Protein AF-M8C7V4-F1 (afdb_monomer_lite)

Secondary structure (DSSP, 8-state):
-PPPPTT--------SS-TTT------TT-HHHHHTT-EEE-TTSTT---EEEPPEEEEEETTEEEEEEEPPTT--SS-SHHHHHTT-

InterPro domains:
  IPR013740 Redoxin [PF08534] (17-85)
  IPR036249 Thioredoxin-like superfamily [SSF52833] (22-88)
  IPR037944 Peroxiredoxin-5-like [PTHR10430] (19-88)

pLDDT: mean 80.71, std 21.57, range [30.56, 96.56]

Radius of gyration: 14.31 Å; chains: 1; bounding box: 30×34×37 Å

Foldseek 3Di:
DDDDDPWDDDAADDDDDDPDPGDHDDPPVCPVQVVVVQWDACCPPPVRPGIDGFQWAFDDTRNRTPDIGGDDDPDDDQRDPVNVVVVD

Structure (mmCIF, N/CA/C/O backbone):
data_AF-M8C7V4-F1
#
_entry.id   AF-M8C7V4-F1
#
loop_
_atom_site.group_PDB
_atom_site.id
_atom_site.type_symbol
_atom_site.label_atom_id
_atom_site.label_alt_id
_atom_site.label_comp_id
_atom_site.label_asym_id
_atom_site.label_entity_id
_atom_site.label_seq_id
_atom_site.pdbx_PDB_ins_code
_atom_site.Cartn_x
_atom_site.Cartn_y
_atom_site.Cartn_z
_atom_site.occupancy
_atom_site.B_iso_or_equiv
_atom_site.auth_seq_id
_atom_site.auth_comp_id
_atom_site.auth_asym_id
_atom_site.auth_atom_id
_atom_site.pdbx_PDB_model_num
ATOM 1 N N . MET A 1 1 ? 8.032 -22.589 12.323 1.00 43.19 1 MET A N 1
ATOM 2 C CA . MET A 1 1 ? 6.948 -21.877 11.616 1.00 43.19 1 MET A CA 1
ATOM 3 C C . MET A 1 1 ? 5.820 -21.695 12.620 1.00 43.19 1 MET A C 1
ATOM 5 O O . MET A 1 1 ? 5.114 -22.656 12.887 1.00 43.19 1 MET A O 1
ATOM 9 N N . ALA A 1 2 ? 5.755 -20.549 13.302 1.00 40.53 2 ALA A N 1
ATOM 10 C CA . ALA A 1 2 ? 4.708 -20.297 14.293 1.00 40.53 2 ALA A CA 1
ATOM 11 C C . ALA A 1 2 ? 3.451 -19.812 13.564 1.00 40.53 2 ALA A C 1
ATOM 13 O O . ALA A 1 2 ? 3.517 -18.858 12.792 1.00 40.53 2 ALA A O 1
ATOM 14 N N . HIS A 1 3 ? 2.340 -20.513 13.766 1.00 37.56 3 HIS A N 1
ATOM 15 C CA . HIS A 1 3 ? 1.041 -20.148 13.217 1.00 37.56 3 HIS A CA 1
ATOM 16 C C . HIS A 1 3 ? 0.497 -18.937 13.998 1.00 37.56 3 HIS A C 1
ATOM 18 O O . HIS A 1 3 ? 0.446 -19.013 15.229 1.00 37.56 3 HIS A O 1
ATOM 24 N N . PRO A 1 4 ? 0.147 -17.813 13.347 1.00 49.91 4 PRO A N 1
ATOM 25 C CA . PRO A 1 4 ? -0.460 -16.682 14.040 1.00 49.91 4 PRO A CA 1
ATOM 26 C C . PRO A 1 4 ? -1.900 -17.015 14.460 1.00 49.91 4 PRO A C 1
ATOM 28 O O . PRO A 1 4 ? -2.593 -17.779 13.790 1.00 49.91 4 PRO A O 1
ATOM 31 N N . ALA A 1 5 ? -2.341 -16.457 15.590 1.00 43.94 5 ALA A N 1
ATOM 32 C CA . ALA A 1 5 ? -3.707 -16.616 16.080 1.00 43.94 5 ALA A CA 1
ATOM 33 C C . ALA A 1 5 ? -4.720 -15.883 15.166 1.00 43.94 5 ALA A C 1
ATOM 35 O O . ALA A 1 5 ? -4.373 -14.839 14.604 1.00 43.94 5 ALA A O 1
ATOM 36 N N . PRO A 1 6 ? -5.964 -16.383 15.028 1.00 46.62 6 PRO A N 1
ATOM 37 C CA . PRO A 1 6 ? -6.997 -15.738 14.216 1.00 46.62 6 PRO A CA 1
ATOM 38 C C . PRO A 1 6 ? -7.357 -14.346 14.765 1.00 46.62 6 PRO A C 1
ATOM 40 O O . PRO A 1 6 ? -7.610 -14.215 15.962 1.00 46.62 6 PRO A O 1
ATOM 43 N N . GLY A 1 7 ? -7.400 -13.322 13.901 1.00 57.84 7 GLY A N 1
ATOM 44 C CA . GLY A 1 7 ? -7.943 -11.989 14.225 1.00 57.84 7 GLY A CA 1
ATOM 45 C C . GLY A 1 7 ? -6.940 -10.847 14.458 1.00 57.84 7 GLY A C 1
ATOM 46 O O . GLY A 1 7 ? -7.354 -9.762 14.853 1.00 57.84 7 GLY A O 1
ATOM 47 N N . ALA A 1 8 ? -5.637 -11.037 14.223 1.00 44.00 8 ALA A N 1
ATOM 48 C CA . ALA A 1 8 ? -4.662 -9.944 14.322 1.00 44.00 8 ALA A CA 1
ATOM 49 C C . ALA A 1 8 ? -4.501 -9.195 12.978 1.00 44.00 8 ALA A C 1
ATOM 51 O O . ALA A 1 8 ? -4.286 -9.853 11.954 1.00 44.00 8 ALA A O 1
ATOM 52 N N . PRO A 1 9 ? -4.550 -7.847 12.949 1.00 37.75 9 PRO A N 1
ATOM 53 C CA . PRO A 1 9 ? -4.332 -7.079 11.728 1.00 37.75 9 PRO A CA 1
ATOM 54 C C . PRO A 1 9 ? -2.895 -7.262 11.224 1.00 37.75 9 PRO A C 1
ATOM 56 O O . PRO A 1 9 ? -1.915 -7.138 11.962 1.00 37.75 9 PRO A O 1
ATOM 59 N N . LEU A 1 10 ? -2.785 -7.599 9.942 1.00 41.28 10 LEU A N 1
ATOM 60 C CA . LEU A 1 10 ? -1.546 -7.942 9.263 1.00 41.28 10 LEU A CA 1
ATOM 61 C C . LEU A 1 10 ? -0.867 -6.657 8.743 1.00 41.28 10 LEU A C 1
ATOM 63 O O . LEU A 1 10 ? -1.342 -6.063 7.780 1.00 41.28 10 LEU A O 1
ATOM 67 N N . VAL A 1 11 ? 0.242 -6.224 9.351 1.00 41.78 11 VAL A N 1
ATOM 68 C CA . VAL A 1 11 ? 1.073 -5.108 8.848 1.00 41.78 11 VAL A CA 1
ATOM 69 C C . VAL A 1 11 ? 2.422 -5.664 8.380 1.00 41.78 11 VAL A C 1
ATOM 71 O O . VAL A 1 11 ? 3.014 -6.496 9.061 1.00 41.78 11 VAL A O 1
ATOM 74 N N . VAL A 1 12 ? 2.872 -5.258 7.186 1.00 35.38 12 VAL A N 1
ATOM 75 C CA . VAL A 1 12 ? 4.016 -5.801 6.426 1.00 35.38 12 VAL A CA 1
ATOM 76 C C . VAL A 1 12 ? 5.051 -4.680 6.210 1.00 35.38 12 VAL A C 1
ATOM 78 O O . VAL A 1 12 ? 4.753 -3.706 5.532 1.00 35.38 12 VAL A O 1
ATOM 81 N N . SER A 1 13 ? 6.281 -4.787 6.723 1.00 30.56 13 SER A N 1
ATOM 82 C CA . SER A 1 13 ? 7.474 -4.087 6.181 1.00 30.56 13 SER A CA 1
ATOM 83 C C . SER A 1 13 ? 8.748 -4.821 6.628 1.00 30.56 13 SER A C 1
ATOM 85 O O . SER A 1 13 ? 8.631 -5.745 7.405 1.00 30.56 13 SER A O 1
ATOM 87 N N . THR A 1 14 ? 9.956 -4.534 6.130 1.00 30.56 14 THR A N 1
ATOM 88 C CA . THR A 1 14 ? 11.196 -5.272 6.483 1.00 30.56 14 THR A CA 1
ATOM 89 C C . THR A 1 14 ? 12.326 -4.297 6.837 1.00 30.56 14 THR A C 1
ATOM 91 O O . THR A 1 14 ? 12.846 -3.646 5.939 1.00 30.56 14 THR A O 1
ATOM 94 N N . LEU A 1 15 ? 12.730 -4.219 8.115 1.00 35.00 15 LEU A N 1
ATOM 95 C CA . LEU A 1 15 ? 14.102 -3.953 8.591 1.00 35.00 15 LEU A CA 1
ATOM 96 C C . LEU A 1 15 ? 14.197 -4.285 10.098 1.00 35.00 15 LEU A C 1
ATOM 98 O O . LEU A 1 15 ? 13.323 -3.919 10.876 1.00 35.00 15 LEU A O 1
ATOM 102 N N . MET A 1 16 ? 15.233 -5.023 10.504 1.00 44.31 16 MET A N 1
ATOM 103 C CA . MET A 1 16 ? 15.446 -5.539 11.865 1.00 44.31 16 MET A CA 1
ATOM 104 C C . MET A 1 16 ? 15.370 -4.471 12.982 1.00 44.31 16 MET A C 1
ATOM 106 O O . MET A 1 16 ? 15.995 -3.423 12.868 1.00 44.31 16 MET A O 1
ATOM 110 N N . ALA A 1 17 ? 14.728 -4.874 14.098 1.00 37.16 17 ALA A N 1
ATOM 111 C CA . ALA A 1 17 ? 14.785 -4.351 15.482 1.00 37.16 17 ALA A CA 1
ATOM 112 C C . ALA A 1 17 ? 13.632 -3.447 16.001 1.00 37.16 17 ALA A C 1
ATOM 114 O O . ALA A 1 17 ? 13.810 -2.245 16.125 1.00 37.16 17 ALA A O 1
ATOM 115 N N . TYR A 1 18 ? 12.490 -4.046 16.401 1.00 39.47 18 TYR A N 1
ATOM 116 C CA . TYR A 1 18 ? 11.857 -3.970 17.752 1.00 39.47 18 TYR A CA 1
ATOM 117 C C . TYR A 1 18 ? 10.532 -4.778 17.751 1.00 39.47 18 TYR A C 1
ATOM 119 O O . TYR A 1 18 ? 9.444 -4.264 17.494 1.00 39.47 18 TYR A O 1
ATOM 127 N N . GLN A 1 19 ? 10.611 -6.093 17.985 1.00 46.19 19 GLN A N 1
ATOM 128 C CA . GLN A 1 19 ? 9.492 -7.041 17.818 1.00 46.19 19 GLN A CA 1
ATOM 129 C C . GLN A 1 19 ? 8.445 -7.027 18.953 1.00 46.19 19 GLN A C 1
ATOM 131 O O . GLN A 1 19 ? 8.229 -8.039 19.617 1.00 46.19 19 GLN A O 1
ATOM 136 N N . LYS A 1 20 ? 7.765 -5.896 19.177 1.00 55.59 20 LYS A N 1
ATOM 137 C CA . LYS A 1 20 ? 6.510 -5.873 19.963 1.00 55.59 20 LYS A CA 1
ATOM 138 C C . LYS A 1 20 ? 5.389 -5.002 19.392 1.00 55.59 20 LYS A C 1
ATOM 140 O O . LYS A 1 20 ? 4.251 -5.213 19.785 1.00 55.59 20 LYS A O 1
ATOM 145 N N . VAL A 1 21 ? 5.679 -4.057 18.491 1.00 81.31 21 VAL A N 1
ATOM 146 C CA . VAL A 1 21 ? 4.680 -3.059 18.043 1.00 81.31 21 VAL A CA 1
ATOM 147 C C . VAL A 1 21 ? 4.359 -3.160 16.550 1.00 81.31 21 VAL A C 1
ATOM 149 O O . VAL A 1 21 ? 3.232 -2.894 16.154 1.00 81.31 21 VAL A O 1
ATOM 152 N N . VAL A 1 22 ? 5.314 -3.592 15.721 1.00 84.56 22 VAL A N 1
ATOM 153 C CA . VAL A 1 22 ? 5.122 -3.736 14.272 1.00 84.56 22 VAL A CA 1
ATOM 154 C C . VAL A 1 22 ? 5.588 -5.120 13.841 1.00 84.56 22 VAL A C 1
ATOM 156 O O . VAL A 1 22 ? 6.731 -5.508 14.100 1.00 84.56 22 VAL A O 1
ATOM 159 N N . LEU A 1 23 ? 4.692 -5.869 13.198 1.00 87.56 23 LEU A N 1
ATOM 160 C CA . LEU A 1 23 ? 5.047 -7.103 12.513 1.00 87.56 23 LEU A CA 1
ATOM 161 C C . LEU A 1 23 ? 5.654 -6.758 11.153 1.00 87.56 23 LEU A C 1
ATOM 163 O O . LEU A 1 23 ? 5.261 -5.804 10.488 1.00 87.56 23 LEU A O 1
ATOM 167 N N . LEU A 1 24 ? 6.660 -7.529 10.771 1.00 86.81 24 LEU A N 1
ATOM 168 C CA . LEU A 1 24 ? 7.374 -7.377 9.521 1.00 86.81 24 LEU A CA 1
ATOM 169 C C . LEU A 1 24 ? 7.099 -8.613 8.679 1.00 86.81 24 LEU A C 1
ATOM 171 O O . LEU A 1 24 ? 7.361 -9.730 9.122 1.00 86.81 24 LEU A O 1
ATOM 175 N N . LEU A 1 25 ? 6.545 -8.424 7.489 1.00 89.31 25 LEU A N 1
ATOM 176 C CA . LEU A 1 25 ? 6.122 -9.515 6.623 1.00 89.31 25 LEU A CA 1
ATOM 177 C C . LEU A 1 25 ? 6.786 -9.366 5.265 1.00 89.31 25 LEU A C 1
ATOM 179 O O . LEU A 1 25 ? 7.158 -8.269 4.848 1.00 89.31 25 LEU A O 1
ATOM 183 N N . SER A 1 26 ? 6.951 -10.499 4.601 1.00 93.44 26 SER A N 1
ATOM 184 C CA . SER A 1 26 ? 7.601 -10.584 3.304 1.00 93.44 26 SER A CA 1
ATOM 185 C C . SER A 1 26 ? 6.580 -10.984 2.248 1.00 93.44 26 SER A C 1
ATOM 187 O O . SER A 1 26 ? 5.858 -11.960 2.438 1.00 93.44 26 SER A O 1
ATOM 189 N N . ASP A 1 27 ? 6.566 -10.252 1.136 1.00 94.25 27 ASP A N 1
ATOM 190 C CA . ASP A 1 27 ? 5.865 -10.598 -0.107 1.00 94.25 27 ASP A CA 1
ATOM 191 C C . ASP A 1 27 ? 6.893 -10.744 -1.243 1.00 94.25 27 ASP A C 1
ATOM 193 O O . ASP A 1 27 ? 6.876 -10.027 -2.239 1.00 94.25 27 ASP A O 1
ATOM 197 N N . GLY A 1 28 ? 7.876 -11.632 -1.054 1.00 92.62 28 GLY A N 1
ATOM 198 C CA . GLY A 1 28 ? 9.010 -11.775 -1.978 1.00 92.62 28 GLY A CA 1
ATOM 199 C C . GLY A 1 28 ? 8.625 -12.219 -3.394 1.00 92.62 28 GLY A C 1
ATOM 200 O O . GLY A 1 28 ? 9.300 -11.848 -4.350 1.00 92.62 28 GLY A O 1
ATOM 201 N N . ASN A 1 29 ? 7.525 -12.965 -3.537 1.00 94.62 29 ASN A N 1
ATOM 202 C CA . ASN A 1 29 ? 6.991 -13.359 -4.843 1.00 94.62 29 ASN A CA 1
ATOM 203 C C . ASN A 1 29 ? 6.089 -12.277 -5.461 1.00 94.62 29 ASN A C 1
ATOM 205 O O . ASN A 1 29 ? 5.741 -12.390 -6.638 1.00 94.62 29 ASN A O 1
ATOM 209 N N . GLY A 1 30 ? 5.676 -11.259 -4.699 1.00 94.69 30 GLY A N 1
ATOM 210 C CA . GLY A 1 30 ? 4.719 -10.236 -5.128 1.00 94.69 30 GLY A CA 1
ATOM 211 C C . GLY A 1 30 ? 3.289 -10.756 -5.321 1.00 94.69 30 GLY A C 1
ATOM 212 O O . GLY A 1 30 ? 2.534 -10.167 -6.090 1.00 94.69 30 GLY A O 1
ATOM 213 N N . GLU A 1 31 ? 2.924 -11.889 -4.715 1.00 96.38 31 GLU A N 1
ATOM 214 C CA . GLU A 1 31 ? 1.601 -12.504 -4.900 1.00 96.38 31 GLU A CA 1
ATOM 215 C C . GLU A 1 31 ? 0.500 -11.664 -4.262 1.00 96.38 31 GLU A C 1
ATOM 217 O O . GLU A 1 31 ? -0.524 -11.424 -4.900 1.00 96.38 31 GLU A O 1
ATOM 222 N N . LEU A 1 32 ? 0.730 -11.167 -3.043 1.00 92.38 32 LEU A N 1
ATOM 223 C CA . LEU A 1 32 ? -0.225 -10.294 -2.366 1.00 92.38 32 LEU A CA 1
ATOM 224 C C . LEU A 1 32 ? -0.360 -8.969 -3.120 1.00 92.38 32 LEU A C 1
ATOM 226 O O . LEU A 1 3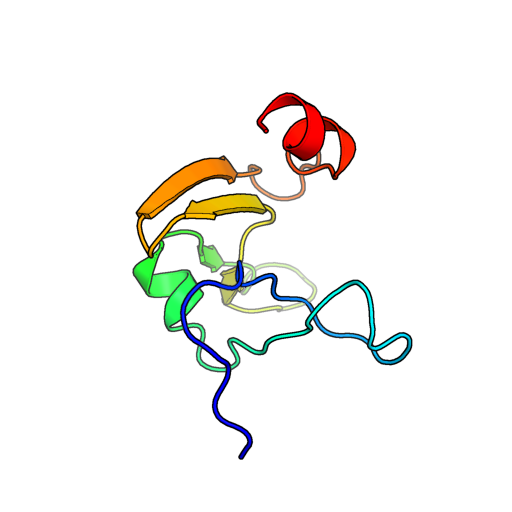2 ? -1.471 -8.526 -3.402 1.00 92.38 32 LEU A O 1
ATOM 230 N N . THR A 1 33 ? 0.774 -8.377 -3.494 1.00 95.62 33 THR A N 1
ATOM 231 C CA . THR A 1 33 ? 0.827 -7.122 -4.252 1.00 95.62 33 THR A CA 1
ATOM 232 C C . THR A 1 33 ? 0.031 -7.218 -5.561 1.00 95.62 33 THR A C 1
ATOM 234 O O . THR A 1 33 ? -0.792 -6.344 -5.842 1.00 95.62 33 THR A O 1
ATOM 237 N N . ARG A 1 34 ? 0.220 -8.305 -6.328 1.00 96.44 34 ARG A N 1
ATOM 238 C CA . ARG A 1 34 ? -0.545 -8.606 -7.551 1.00 96.44 34 ARG A CA 1
ATOM 239 C C . ARG A 1 34 ? -2.025 -8.820 -7.275 1.00 96.44 34 ARG A C 1
ATOM 241 O O . ARG A 1 34 ? -2.862 -8.232 -7.948 1.00 96.44 34 ARG A O 1
ATOM 248 N N . ALA A 1 35 ? -2.356 -9.645 -6.283 1.00 95.06 35 ALA A N 1
ATOM 249 C CA . ALA A 1 35 ? -3.744 -9.953 -5.945 1.00 95.06 35 ALA A CA 1
ATOM 250 C C . ALA A 1 35 ? -4.532 -8.701 -5.527 1.00 95.06 35 ALA A C 1
ATOM 252 O O . ALA A 1 35 ? -5.720 -8.593 -5.819 1.00 95.06 35 ALA A O 1
ATOM 253 N N . MET A 1 36 ? -3.865 -7.744 -4.880 1.00 93.25 36 MET A N 1
ATOM 254 C CA . MET A 1 36 ? -4.441 -6.453 -4.510 1.00 93.25 36 MET A CA 1
ATOM 255 C C . MET A 1 36 ? -4.472 -5.431 -5.660 1.00 93.25 36 MET A C 1
ATOM 257 O O . MET A 1 36 ? -5.123 -4.398 -5.519 1.00 93.25 36 MET A O 1
ATOM 261 N N . GLY A 1 37 ? -3.771 -5.676 -6.773 1.00 95.00 37 GLY A N 1
ATOM 262 C CA . GLY A 1 37 ? -3.675 -4.737 -7.894 1.00 95.00 37 GLY A CA 1
ATOM 263 C C . GLY A 1 37 ? -2.925 -3.442 -7.558 1.00 95.00 37 GLY A C 1
ATOM 264 O O . GLY A 1 37 ? -3.208 -2.396 -8.138 1.00 95.00 37 GLY A O 1
ATOM 265 N N . VAL A 1 38 ? -1.988 -3.487 -6.605 1.00 95.81 38 VAL A N 1
ATOM 266 C CA . VAL A 1 38 ? -1.239 -2.311 -6.105 1.00 95.81 38 VAL A CA 1
ATOM 267 C C . VAL A 1 38 ? 0.213 -2.292 -6.583 1.00 95.81 38 VAL A C 1
ATOM 269 O O . VAL A 1 38 ? 1.106 -1.765 -5.921 1.00 95.81 38 VAL A O 1
ATOM 272 N N . GLU A 1 39 ? 0.460 -2.889 -7.741 1.00 95.56 39 GLU A N 1
ATOM 273 C CA . GLU A 1 39 ? 1.777 -2.968 -8.360 1.00 95.56 39 GLU A CA 1
ATOM 274 C C . GLU A 1 39 ? 2.257 -1.605 -8.876 1.00 95.56 39 GLU A C 1
ATOM 276 O O . GLU A 1 39 ? 1.483 -0.749 -9.307 1.00 95.56 39 GLU A O 1
ATOM 281 N N . LEU A 1 40 ? 3.572 -1.422 -8.857 1.00 94.06 40 LEU A N 1
ATOM 282 C CA . LEU A 1 40 ? 4.286 -0.315 -9.470 1.00 94.06 40 LEU A CA 1
ATOM 283 C C . LEU A 1 40 ? 5.496 -0.874 -10.211 1.00 94.06 40 LEU A C 1
ATOM 285 O O . LEU A 1 40 ? 6.423 -1.395 -9.586 1.00 94.06 40 LEU A O 1
ATOM 289 N N . ASP A 1 41 ? 5.495 -0.746 -11.534 1.00 93.62 41 ASP A N 1
ATOM 290 C CA . ASP A 1 41 ? 6.637 -1.142 -12.350 1.00 93.62 41 ASP A CA 1
ATOM 291 C C . ASP A 1 41 ? 7.704 -0.039 -12.354 1.00 93.62 41 ASP A C 1
ATOM 293 O O . ASP A 1 41 ? 7.484 1.087 -12.809 1.00 93.62 41 ASP A O 1
ATOM 297 N N . LEU A 1 42 ? 8.871 -0.363 -11.799 1.00 93.25 42 LEU A N 1
ATOM 298 C CA . LEU A 1 42 ? 10.045 0.504 -11.739 1.00 93.25 42 LEU A CA 1
ATOM 299 C C . LEU A 1 42 ? 11.229 -0.092 -12.515 1.00 93.25 42 LEU A C 1
ATOM 301 O O . LEU A 1 42 ? 12.375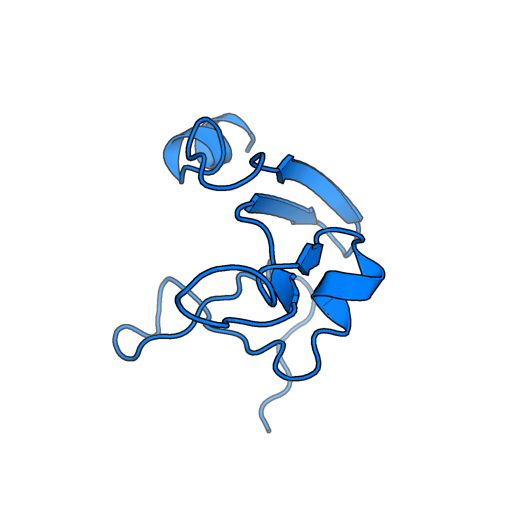 0.299 -12.268 1.00 93.25 42 LEU A O 1
ATOM 305 N N . SER A 1 43 ? 10.973 -1.033 -13.429 1.00 92.38 43 SER A N 1
ATOM 306 C CA . SER A 1 43 ? 11.992 -1.671 -14.275 1.00 92.38 43 SER A CA 1
ATOM 307 C C . SER A 1 43 ? 12.739 -0.648 -15.130 1.00 92.38 43 SER A C 1
ATOM 309 O O . SER A 1 43 ? 13.962 -0.696 -15.222 1.00 92.38 43 SER A O 1
ATOM 311 N N . ASP A 1 44 ? 12.018 0.346 -15.651 1.00 89.00 44 ASP A N 1
ATOM 312 C CA . ASP A 1 44 ? 12.553 1.338 -16.593 1.00 89.00 44 ASP A CA 1
ATOM 313 C C . ASP A 1 44 ? 13.221 2.539 -15.900 1.00 89.00 44 ASP A C 1
ATOM 315 O O . ASP A 1 44 ? 13.671 3.489 -16.546 1.00 89.00 44 ASP A O 1
ATOM 319 N N . LYS A 1 45 ? 13.251 2.558 -14.560 1.00 85.94 45 LYS A N 1
ATOM 320 C CA . LYS A 1 45 ? 13.913 3.626 -13.800 1.00 85.94 45 LYS A CA 1
ATOM 321 C C . LYS A 1 45 ? 15.420 3.365 -13.733 1.00 85.94 45 LYS A C 1
ATOM 323 O O . LYS A 1 45 ? 15.817 2.207 -13.683 1.00 85.94 45 LYS A O 1
ATOM 328 N N . PRO A 1 46 ? 16.274 4.404 -13.619 1.00 83.12 46 PRO A N 1
ATOM 329 C CA . PRO A 1 46 ? 17.736 4.240 -13.611 1.00 83.12 46 PRO A CA 1
ATOM 330 C C . PRO A 1 46 ? 18.282 3.249 -12.571 1.00 83.12 46 PRO A C 1
ATOM 332 O O . PRO A 1 46 ? 19.358 2.695 -12.753 1.00 83.12 46 PRO A O 1
ATOM 335 N N . VAL A 1 47 ? 17.547 3.037 -11.474 1.00 80.12 47 VAL A N 1
ATOM 336 C CA . VAL A 1 47 ? 17.909 2.111 -10.389 1.00 80.12 47 VAL A CA 1
ATOM 337 C C . VAL A 1 47 ? 17.468 0.663 -10.681 1.00 80.12 47 VAL A C 1
ATOM 339 O O . VAL A 1 47 ? 17.965 -0.253 -10.037 1.00 80.12 47 VAL A O 1
ATOM 342 N N . GLY A 1 48 ? 16.562 0.436 -11.641 1.00 85.50 48 GLY A N 1
ATOM 343 C CA . GLY A 1 48 ? 16.142 -0.897 -12.089 1.00 85.50 48 GLY A CA 1
ATOM 344 C C . GLY A 1 48 ? 15.532 -1.746 -10.974 1.00 85.50 48 GLY A C 1
ATOM 345 O O . GLY A 1 48 ? 16.017 -2.834 -10.674 1.00 85.50 48 GLY A O 1
ATOM 346 N N . LEU A 1 49 ? 14.488 -1.242 -10.310 1.00 90.50 49 LEU A N 1
ATOM 347 C CA . LEU A 1 49 ? 13.911 -1.913 -9.139 1.00 90.50 49 LEU A CA 1
ATOM 348 C C . LEU A 1 49 ? 12.949 -3.059 -9.515 1.00 90.50 49 LEU A C 1
ATOM 350 O O . LEU A 1 49 ? 12.645 -3.899 -8.670 1.00 90.50 49 LEU A O 1
ATOM 354 N N . GLY A 1 50 ? 12.495 -3.153 -10.762 1.00 93.62 50 GLY A N 1
ATOM 355 C CA . GLY A 1 50 ? 11.480 -4.136 -11.147 1.00 93.62 50 GLY A CA 1
ATOM 356 C C . GLY A 1 50 ? 10.094 -3.782 -10.600 1.00 93.62 50 GLY A C 1
ATOM 357 O O . GLY A 1 50 ? 9.852 -2.647 -10.181 1.00 93.62 50 GLY A O 1
ATOM 358 N N . VAL A 1 51 ? 9.190 -4.761 -10.566 1.00 94.12 51 VAL A N 1
ATOM 359 C CA . VAL A 1 51 ? 7.836 -4.589 -10.017 1.00 94.12 51 VAL A CA 1
ATOM 360 C C . VAL A 1 51 ? 7.880 -4.567 -8.490 1.00 94.12 51 VAL A C 1
ATOM 362 O O . VAL A 1 51 ? 8.464 -5.449 -7.856 1.00 94.12 51 VAL A O 1
ATOM 365 N N . ARG A 1 52 ? 7.267 -3.545 -7.889 1.00 94.38 52 ARG A N 1
ATOM 366 C CA . ARG A 1 52 ? 7.183 -3.333 -6.439 1.00 94.38 52 ARG A CA 1
ATOM 367 C C . ARG A 1 52 ? 5.751 -3.066 -6.014 1.00 94.38 52 ARG A C 1
ATOM 369 O O . AR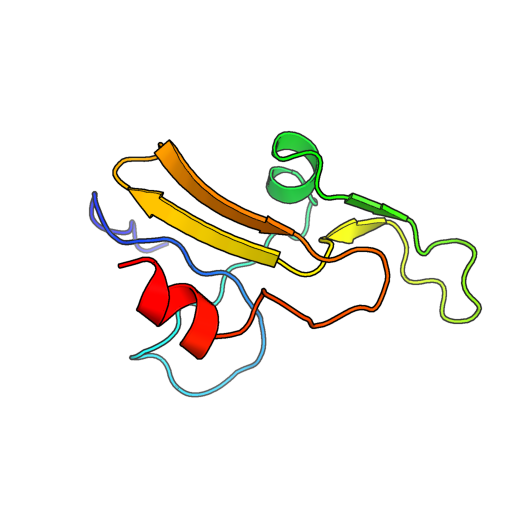G A 1 52 ? 4.901 -2.739 -6.831 1.00 94.38 52 ARG A O 1
ATOM 376 N N . SER A 1 53 ? 5.501 -3.150 -4.716 1.00 95.38 53 SER A N 1
ATOM 377 C CA . SER A 1 53 ? 4.283 -2.590 -4.144 1.00 95.38 53 SER A CA 1
ATOM 378 C C . SER A 1 53 ? 4.335 -1.065 -4.177 1.00 95.38 53 SER A C 1
ATOM 380 O O . SER A 1 53 ? 5.351 -0.466 -3.808 1.00 95.38 53 SER A O 1
ATOM 382 N N . ARG A 1 54 ? 3.219 -0.432 -4.548 1.00 95.56 54 ARG A N 1
ATOM 383 C CA . ARG A 1 54 ? 2.966 0.983 -4.247 1.00 95.56 54 ARG A CA 1
ATOM 384 C C . ARG A 1 54 ? 3.001 1.207 -2.735 1.00 95.56 54 ARG A C 1
ATOM 386 O O . ARG A 1 54 ? 2.811 0.276 -1.947 1.00 95.56 54 ARG A O 1
ATOM 393 N N . ARG A 1 55 ? 3.230 2.455 -2.324 1.00 96.56 55 ARG A N 1
ATOM 394 C CA . ARG A 1 55 ? 3.058 2.857 -0.925 1.00 96.56 55 ARG A CA 1
ATOM 395 C C . ARG A 1 55 ? 1.563 2.927 -0.622 1.00 96.56 55 ARG A C 1
ATOM 397 O O . ARG A 1 55 ? 0.814 3.546 -1.371 1.00 96.56 55 ARG A O 1
ATOM 404 N N . TYR A 1 56 ? 1.143 2.303 0.468 1.00 96.50 56 TYR A N 1
ATOM 405 C CA . TYR A 1 56 ? -0.219 2.420 0.967 1.00 96.50 56 TYR A CA 1
ATOM 406 C C . TYR A 1 56 ? -0.276 2.192 2.475 1.00 96.50 56 TYR A C 1
ATOM 408 O O . TYR A 1 56 ? 0.655 1.642 3.068 1.00 96.50 56 TYR A O 1
ATOM 416 N N . ALA A 1 57 ? -1.396 2.583 3.074 1.00 96.38 57 ALA A N 1
ATOM 417 C CA . ALA A 1 57 ? -1.817 2.131 4.392 1.00 96.38 57 ALA A CA 1
ATOM 418 C C . ALA A 1 57 ? -3.201 1.478 4.282 1.00 96.38 57 ALA A C 1
ATOM 420 O O . ALA A 1 57 ? -4.045 1.922 3.502 1.00 96.38 57 ALA A O 1
ATOM 421 N N . LEU A 1 58 ? -3.413 0.384 5.013 1.00 95.00 58 LEU A N 1
ATOM 422 C CA . LEU A 1 58 ? -4.608 -0.446 4.895 1.00 95.00 58 LEU A CA 1
ATOM 423 C C . LEU A 1 58 ? -5.117 -0.848 6.278 1.00 95.00 58 LEU A C 1
ATOM 425 O O . LEU A 1 58 ? -4.345 -1.322 7.111 1.00 95.00 58 LEU A O 1
ATOM 429 N N . LEU A 1 59 ? -6.421 -0.677 6.496 1.00 93.19 59 LEU A N 1
ATOM 430 C CA . LEU A 1 59 ? -7.148 -1.254 7.624 1.00 93.19 59 LEU A CA 1
ATOM 431 C C . LEU A 1 59 ? -7.971 -2.422 7.095 1.00 93.19 59 LEU A C 1
ATOM 433 O O . LEU A 1 59 ? -8.853 -2.230 6.254 1.00 93.19 59 LEU A O 1
ATOM 437 N N . ALA A 1 60 ? -7.697 -3.615 7.605 1.00 91.50 60 ALA A N 1
ATOM 438 C CA . ALA A 1 60 ? -8.521 -4.787 7.373 1.00 91.50 60 ALA A CA 1
ATOM 439 C C . ALA A 1 60 ? -9.018 -5.351 8.700 1.00 91.50 60 ALA A C 1
ATOM 441 O O . ALA A 1 60 ? -8.288 -5.363 9.690 1.00 91.50 60 ALA A O 1
ATOM 442 N N . ASP A 1 61 ? -10.254 -5.830 8.677 1.00 90.50 61 ASP A N 1
ATOM 443 C CA . ASP A 1 61 ? -10.925 -6.484 9.792 1.00 90.50 61 ASP A CA 1
ATOM 444 C C . ASP A 1 61 ? -11.589 -7.760 9.270 1.00 90.50 61 ASP A C 1
ATOM 446 O O . ASP A 1 61 ? -12.270 -7.727 8.245 1.00 90.50 61 ASP A O 1
ATOM 450 N N . ASP A 1 62 ? -11.302 -8.885 9.923 1.00 92.62 62 ASP A N 1
ATOM 451 C CA . ASP A 1 62 ? -11.709 -10.242 9.524 1.00 92.62 62 ASP A CA 1
ATOM 452 C C . ASP A 1 62 ? -11.515 -10.553 8.023 1.00 92.62 62 ASP A C 1
ATOM 454 O O . ASP A 1 62 ? -12.401 -11.030 7.316 1.00 92.62 62 ASP A O 1
ATOM 458 N N . GLY A 1 63 ? -10.338 -10.206 7.493 1.00 86.44 63 GLY A N 1
ATOM 459 C CA . GLY A 1 63 ? -9.994 -10.427 6.083 1.00 86.44 63 GLY A CA 1
ATOM 460 C C . GLY A 1 63 ? -10.678 -9.477 5.091 1.00 86.44 63 GLY A C 1
ATOM 461 O O . GLY A 1 63 ? -10.445 -9.590 3.889 1.00 86.44 63 GLY A O 1
ATOM 462 N N . VAL A 1 64 ? -11.474 -8.515 5.565 1.00 89.50 64 VAL A N 1
ATOM 463 C CA . VAL A 1 64 ? -12.145 -7.510 4.735 1.00 89.50 64 VAL A CA 1
ATOM 464 C C . VAL A 1 64 ? -11.419 -6.174 4.836 1.00 89.50 64 VAL A C 1
ATOM 466 O O . VAL A 1 64 ? -11.261 -5.619 5.921 1.00 89.50 64 VAL A O 1
ATOM 469 N N . VAL A 1 65 ? -11.022 -5.615 3.693 1.00 89.62 65 VAL A N 1
ATOM 470 C CA . VAL A 1 65 ? -10.430 -4.272 3.619 1.00 89.62 65 VAL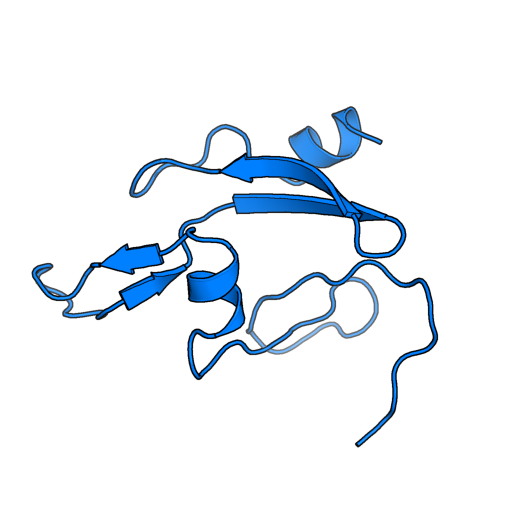 A CA 1
ATOM 471 C C . VAL A 1 65 ? -11.509 -3.219 3.876 1.00 89.62 65 VAL A C 1
ATOM 473 O O . VAL A 1 65 ? -12.497 -3.141 3.149 1.00 89.62 65 VAL A O 1
ATOM 476 N N . LYS A 1 66 ? -11.316 -2.406 4.915 1.00 92.94 66 LYS A N 1
ATOM 477 C CA . LYS A 1 66 ? -12.210 -1.306 5.311 1.00 92.94 66 LYS A CA 1
ATOM 478 C C . LYS A 1 66 ? -11.701 0.042 4.809 1.00 92.94 66 LYS A C 1
ATOM 480 O O . LYS A 1 66 ? -12.495 0.889 4.414 1.00 92.94 66 LYS A O 1
ATOM 485 N N . VAL A 1 67 ? -10.380 0.227 4.821 1.00 93.44 67 VAL A N 1
ATOM 486 C CA . VAL A 1 67 ? -9.696 1.447 4.372 1.00 93.44 67 VAL A CA 1
ATOM 487 C C . VAL A 1 67 ? -8.486 1.049 3.543 1.00 93.44 67 VAL A C 1
ATOM 489 O O . VAL A 1 67 ? -7.735 0.156 3.938 1.00 93.44 67 VAL A O 1
ATOM 492 N N . LEU A 1 68 ? -8.289 1.732 2.417 1.00 94.25 68 LEU A N 1
ATOM 493 C CA . LEU A 1 68 ? -7.092 1.639 1.591 1.00 94.25 68 LEU A CA 1
ATOM 494 C C . LEU A 1 68 ? -6.682 3.047 1.151 1.00 94.25 68 LEU A C 1
ATOM 496 O O . LEU A 1 68 ? -7.287 3.632 0.254 1.00 94.25 68 LEU A O 1
ATOM 500 N N . ASN A 1 69 ? -5.625 3.562 1.769 1.00 95.12 69 ASN A N 1
ATOM 501 C CA . ASN A 1 69 ? -5.007 4.834 1.417 1.00 95.12 69 ASN A CA 1
ATOM 502 C C . ASN A 1 69 ? -3.817 4.542 0.503 1.00 95.12 69 ASN A C 1
ATOM 504 O O . ASN A 1 69 ? -2.716 4.267 0.980 1.00 95.12 69 ASN A O 1
ATOM 508 N N . LEU A 1 70 ? -4.074 4.502 -0.804 1.00 95.94 70 LEU A N 1
ATOM 509 C CA . LEU A 1 70 ? -3.095 4.160 -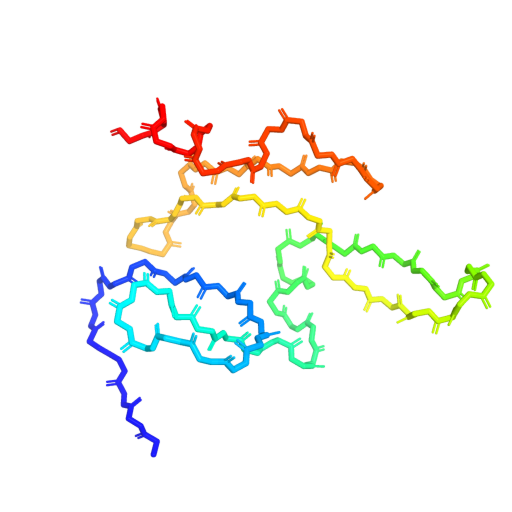1.833 1.00 95.94 70 LEU A CA 1
ATOM 510 C C . LEU A 1 70 ? -2.451 5.425 -2.413 1.00 95.94 70 LEU A C 1
ATOM 512 O O . LEU A 1 70 ? -3.144 6.318 -2.895 1.00 95.94 70 LEU A O 1
ATOM 516 N N . GLU A 1 71 ? -1.122 5.471 -2.426 1.00 96.06 71 GLU A N 1
ATOM 517 C CA . GLU A 1 71 ? -0.360 6.609 -2.944 1.00 96.06 71 GLU A CA 1
ATOM 518 C C . GLU A 1 71 ? -0.030 6.427 -4.422 1.00 96.06 71 GLU A C 1
ATOM 520 O O . GLU A 1 71 ? 0.285 5.319 -4.871 1.00 96.06 71 GLU A O 1
ATOM 525 N N . GLU A 1 72 ? -0.067 7.513 -5.190 1.00 92.75 72 GLU A N 1
ATOM 526 C CA . GLU A 1 72 ? 0.354 7.538 -6.594 1.00 92.75 72 GLU A CA 1
ATOM 527 C C . GLU A 1 72 ? 1.870 7.743 -6.719 1.00 92.75 72 GLU A C 1
ATOM 529 O O . GLU A 1 72 ? 2.453 8.670 -6.150 1.00 92.75 72 GLU A O 1
ATOM 534 N N . GLY A 1 73 ? 2.528 6.881 -7.499 1.00 87.69 73 GLY A N 1
ATOM 535 C CA . GLY A 1 73 ? 3.965 6.965 -7.761 1.00 87.69 73 GLY A CA 1
ATOM 536 C C . GLY A 1 73 ? 4.817 7.037 -6.485 1.00 87.69 73 GLY A C 1
ATOM 537 O O . GLY A 1 73 ? 4.826 6.114 -5.676 1.00 87.69 73 GLY A O 1
ATOM 538 N N . GLY A 1 74 ? 5.580 8.124 -6.337 1.00 87.00 74 GLY A N 1
ATOM 539 C CA . GLY A 1 74 ? 6.475 8.359 -5.196 1.00 87.00 74 GLY A CA 1
ATOM 540 C C . GLY A 1 74 ? 5.868 9.172 -4.047 1.00 87.00 74 GLY A C 1
ATOM 541 O O . GLY A 1 74 ? 6.627 9.633 -3.195 1.00 87.00 74 GLY A O 1
ATOM 542 N N . ALA A 1 75 ? 4.553 9.405 -4.042 1.00 93.88 75 ALA A N 1
ATOM 543 C CA . ALA A 1 75 ? 3.889 10.271 -3.070 1.00 93.88 75 ALA A CA 1
ATOM 544 C C . ALA A 1 75 ? 3.843 9.696 -1.636 1.00 93.88 75 ALA A C 1
ATOM 546 O O . ALA A 1 75 ? 4.104 8.512 -1.388 1.00 93.88 75 ALA A O 1
ATOM 547 N N . PHE A 1 76 ? 3.541 10.591 -0.690 1.00 94.31 76 PHE A N 1
ATOM 548 C CA . PHE A 1 76 ? 3.266 10.312 0.721 1.00 94.31 76 PHE A CA 1
ATOM 549 C C . PHE A 1 76 ? 2.360 11.420 1.275 1.00 94.31 76 PHE A C 1
ATOM 551 O O . PHE A 1 76 ? 2.836 12.462 1.724 1.00 94.31 76 PHE A O 1
ATOM 558 N N . THR A 1 77 ? 1.052 11.232 1.148 1.00 96.00 77 THR A N 1
ATOM 559 C CA . THR A 1 77 ? 0.019 12.242 1.405 1.00 96.00 77 THR A CA 1
ATOM 560 C C . THR A 1 77 ? -1.092 11.769 2.337 1.00 96.00 77 THR A C 1
ATOM 562 O O . THR A 1 77 ? -1.658 12.599 3.043 1.00 96.00 77 THR A O 1
ATOM 565 N N . ASN A 1 78 ? -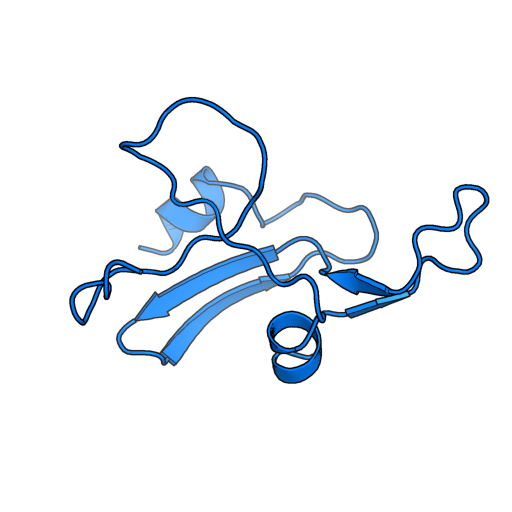1.411 10.473 2.350 1.00 93.56 78 ASN A N 1
ATOM 566 C CA . ASN A 1 78 ? -2.502 9.894 3.136 1.00 93.56 78 ASN A CA 1
ATOM 567 C C . ASN A 1 78 ? -2.165 8.526 3.760 1.00 93.56 78 ASN A C 1
ATOM 569 O O . ASN A 1 78 ? -3.008 7.933 4.435 1.00 93.56 78 ASN A O 1
ATOM 573 N N . SER A 1 79 ? -0.951 8.007 3.557 1.00 93.56 79 SER A N 1
ATOM 574 C CA . SER A 1 79 ? -0.521 6.716 4.104 1.00 93.56 79 SER A CA 1
ATOM 575 C C . SER A 1 79 ? 0.246 6.826 5.436 1.00 93.56 79 SER A C 1
ATOM 577 O O . SER A 1 79 ? 1.089 5.972 5.727 1.00 93.56 79 SER A O 1
ATOM 579 N N . SER A 1 80 ? 0.047 7.898 6.212 1.00 94.38 80 SER A N 1
ATOM 580 C CA . SER A 1 80 ? 0.702 8.087 7.517 1.00 94.38 80 SER A CA 1
ATOM 581 C C . SER A 1 80 ? 0.000 7.305 8.638 1.00 94.38 80 SER A C 1
ATOM 583 O O . SER A 1 80 ? -1.154 6.894 8.504 1.00 94.38 80 SER A O 1
ATOM 585 N N . ALA A 1 81 ? 0.684 7.103 9.769 1.00 93.00 81 ALA A N 1
ATOM 586 C CA . ALA A 1 81 ? 0.070 6.478 10.942 1.00 93.00 81 ALA A CA 1
ATOM 587 C C . ALA A 1 81 ? -1.029 7.372 11.543 1.00 93.00 81 ALA A C 1
ATOM 589 O O . ALA A 1 81 ? -2.066 6.874 11.975 1.00 93.00 81 ALA A O 1
ATOM 590 N N . GLU A 1 82 ? -0.828 8.690 11.524 1.00 94.81 82 GLU A N 1
ATOM 591 C CA . GLU A 1 82 ? -1.798 9.688 11.964 1.00 94.81 82 GLU A CA 1
ATOM 592 C C . GLU A 1 82 ? -3.070 9.658 11.113 1.00 94.81 82 GLU A C 1
ATOM 594 O O . GLU A 1 82 ? -4.167 9.802 11.650 1.00 94.81 82 GLU A O 1
ATOM 599 N N . ASP A 1 83 ? -2.950 9.452 9.799 1.00 93.00 83 ASP A N 1
ATOM 600 C CA . ASP A 1 83 ? -4.113 9.310 8.919 1.00 93.00 83 ASP A CA 1
ATOM 601 C C . ASP A 1 83 ? -4.875 8.015 9.187 1.00 93.00 83 ASP A C 1
ATOM 603 O O . ASP A 1 83 ? -6.105 8.027 9.195 1.00 93.00 83 ASP A O 1
ATOM 607 N N . MET A 1 84 ? -4.171 6.922 9.496 1.00 91.56 84 MET A N 1
ATOM 608 C CA . MET A 1 84 ? -4.820 5.669 9.886 1.00 91.56 84 MET A CA 1
ATOM 609 C C . MET A 1 84 ? -5.504 5.760 11.249 1.00 91.56 84 MET A C 1
ATOM 611 O O . MET A 1 84 ? -6.577 5.190 11.422 1.00 91.56 84 MET A O 1
ATOM 615 N N . LEU A 1 85 ? -4.939 6.504 12.203 1.00 93.31 85 LEU A N 1
ATOM 616 C CA . LEU A 1 85 ? -5.550 6.699 13.519 1.00 93.31 85 LEU A CA 1
ATOM 617 C C . LEU A 1 85 ? -6.879 7.463 13.435 1.00 93.31 85 LEU A C 1
ATOM 619 O O . LEU A 1 85 ? -7.783 7.190 14.216 1.00 93.31 85 LEU A O 1
ATOM 623 N N . LYS A 1 86 ? -7.025 8.384 12.473 1.00 93.19 86 LYS A N 1
ATOM 624 C CA . LYS A 1 86 ? -8.299 9.080 12.206 1.00 93.19 86 LYS A CA 1
ATOM 625 C C . LYS A 1 86 ? -9.379 8.158 11.627 1.00 93.19 86 LYS A C 1
ATOM 627 O O . LYS A 1 86 ? -10.535 8.566 11.572 1.00 93.19 86 LYS A O 1
ATOM 632 N N . ALA A 1 87 ? -8.996 6.981 11.135 1.00 85.31 87 ALA A N 1
ATOM 633 C CA . ALA A 1 87 ? -9.877 6.033 10.462 1.00 85.31 87 ALA A CA 1
ATOM 634 C C . ALA A 1 87 ? -10.299 4.840 11.345 1.00 85.31 87 ALA A C 1
ATOM 636 O O . ALA A 1 87 ? -11.031 3.975 10.860 1.00 85.31 87 ALA A O 1
ATOM 637 N N . LEU A 1 88 ? -9.824 4.783 12.599 1.00 85.75 88 LEU A N 1
ATOM 638 C CA . LEU A 1 88 ? -10.291 3.856 13.641 1.00 85.75 88 LEU A CA 1
ATOM 639 C C . LEU A 1 88 ? -11.583 4.372 14.288 1.00 85.75 88 LEU A C 1
ATOM 641 O O . LEU A 1 88 ? -12.433 3.519 14.623 1.00 85.75 88 LEU A O 1
#

Organism: Aegilops tauschii (NCBI:txid37682)

Sequence (88 aa):
MAHPAPGAPLVVSTLMAYQKVVLLLSDGNGELTRAMGVELDLSDKPVGLGVRSRRYALLADDGVVKVLNLEEGGAFTNSSAEDMLKAL